Protein AF-A0A379SQU0-F1 (afdb_monomer_lite)

Radius of gyration: 17.31 Å; chains: 1; bounding box: 38×39×46 Å

pLDDT: mean 91.32, std 12.09, range [30.73, 98.56]

Foldseek 3Di:
DVPVQPDQDPVNDGDAAFQAQVCVQQVVQQVDAQDPVRRHRNDGADGRQFDGPPPPPPDLLVRLVVQQQPDCVRHVVFGDDDDDDDQVVQHDDPVSSVVSVVVSVCSQCDDDPVGHHHDDDDD

Structure (mmCIF, N/CA/C/O backbone):
data_AF-A0A379SQU0-F1
#
_entry.id   AF-A0A379SQU0-F1
#
loop_
_atom_site.group_PDB
_atom_site.id
_atom_site.type_symbol
_atom_site.label_atom_id
_atom_site.label_alt_id
_atom_site.label_comp_id
_atom_site.label_asym_id
_atom_site.label_entity_id
_atom_site.label_seq_id
_atom_site.pdbx_PDB_ins_code
_atom_site.Cartn_x
_atom_site.Cartn_y
_atom_site.Cartn_z
_atom_site.occupancy
_atom_site.B_iso_or_equiv
_atom_site.auth_seq_id
_atom_site.auth_comp_id
_atom_site.auth_asym_id
_atom_site.auth_atom_id
_atom_site.pdbx_PDB_model_num
ATOM 1 N N . MET A 1 1 ? -12.558 6.896 7.867 1.00 89.50 1 MET A N 1
ATOM 2 C CA . MET A 1 1 ? -12.375 7.865 8.971 1.00 89.50 1 MET A CA 1
ATOM 3 C C . MET A 1 1 ? -13.610 8.449 9.641 1.00 89.50 1 MET A C 1
ATOM 5 O O . MET A 1 1 ? -13.483 8.827 10.795 1.00 89.50 1 MET A O 1
ATOM 9 N N . GLN A 1 2 ? -14.792 8.465 9.016 1.00 92.88 2 GLN A N 1
ATOM 10 C CA . GLN A 1 2 ? -16.001 9.088 9.595 1.00 92.88 2 GLN A CA 1
ATOM 11 C C . GLN A 1 2 ? -16.415 8.557 10.983 1.00 92.88 2 GLN A C 1
ATOM 13 O O . GLN A 1 2 ? -16.995 9.289 11.775 1.00 92.88 2 GLN A O 1
ATOM 18 N N . LYS A 1 3 ? -16.133 7.280 11.281 1.00 96.56 3 LYS A N 1
ATOM 19 C CA . LYS A 1 3 ? -16.556 6.647 12.540 1.00 96.56 3 LYS A CA 1
ATOM 20 C C . LYS A 1 3 ? -15.693 7.042 13.734 1.00 96.56 3 LYS A C 1
ATOM 22 O O . LYS A 1 3 ? -16.235 7.351 14.783 1.00 96.56 3 LYS A O 1
ATOM 27 N N . ILE A 1 4 ? -14.367 7.005 13.592 1.00 96.50 4 ILE A N 1
ATOM 28 C CA . ILE A 1 4 ? -13.467 7.285 14.721 1.00 96.50 4 ILE A CA 1
ATOM 29 C C . ILE A 1 4 ? -13.233 8.785 14.916 1.00 96.50 4 ILE A C 1
ATOM 31 O O . ILE A 1 4 ? -12.893 9.196 16.016 1.00 96.50 4 ILE A O 1
ATOM 35 N N . SER A 1 5 ? -13.468 9.611 13.887 1.00 95.06 5 SER A N 1
ATOM 36 C CA . SER A 1 5 ? -13.297 11.068 13.961 1.00 95.06 5 SER A CA 1
ATOM 37 C C . SER A 1 5 ? -14.278 11.768 14.904 1.00 95.06 5 SER A C 1
ATOM 39 O O . SER A 1 5 ? -14.014 12.893 15.306 1.00 95.06 5 SER A O 1
ATOM 41 N N . VAL A 1 6 ? -15.412 11.137 15.225 1.00 96.44 6 VAL A N 1
ATOM 42 C CA . VAL A 1 6 ? -16.455 11.710 16.098 1.00 96.44 6 VAL A CA 1
ATOM 43 C C . VAL A 1 6 ? -16.357 11.233 17.549 1.00 96.44 6 VAL A C 1
ATOM 45 O O . VAL A 1 6 ? -17.166 11.632 18.382 1.00 96.44 6 VAL A O 1
ATOM 48 N N . LEU A 1 7 ? -15.405 10.350 17.859 1.00 97.62 7 LEU A N 1
ATOM 49 C CA . LEU A 1 7 ? -15.271 9.770 19.191 1.00 97.62 7 LEU A CA 1
ATOM 50 C C . LEU A 1 7 ? -14.387 10.659 20.078 1.00 97.62 7 LEU A C 1
ATOM 52 O O . LEU A 1 7 ? -13.368 11.165 19.602 1.00 97.62 7 LEU A O 1
ATOM 56 N N . PRO A 1 8 ? -14.726 10.828 21.369 1.00 97.56 8 PRO A N 1
ATOM 57 C CA . PRO A 1 8 ? -13.857 11.530 22.302 1.00 97.56 8 PRO A CA 1
ATOM 58 C C . PRO A 1 8 ? -12.554 10.749 22.504 1.00 97.56 8 PRO A C 1
ATOM 60 O O . PRO A 1 8 ? -12.560 9.530 22.684 1.00 97.56 8 PRO A O 1
ATOM 63 N N . THR A 1 9 ? -11.430 11.460 22.507 1.00 98.25 9 THR A N 1
ATOM 64 C CA . THR A 1 9 ? -10.092 10.890 22.684 1.00 98.25 9 THR A CA 1
ATOM 65 C C . THR A 1 9 ? -9.388 11.480 23.896 1.00 98.25 9 THR A C 1
ATOM 67 O O . THR A 1 9 ? -9.603 12.627 24.297 1.00 98.25 9 THR A O 1
ATOM 70 N N . TYR A 1 10 ? -8.500 10.682 24.484 1.00 98.25 10 TYR A N 1
ATOM 71 C CA . TYR A 1 10 ? -7.612 11.148 25.540 1.00 98.25 10 TYR A CA 1
ATOM 72 C C . TYR A 1 10 ? -6.773 12.344 25.062 1.00 98.25 10 TYR A C 1
ATOM 74 O O . TYR A 1 10 ? -6.260 12.338 23.942 1.00 98.25 10 TYR A O 1
ATOM 82 N N . ARG A 1 11 ? -6.642 13.368 25.919 1.00 97.81 11 ARG A N 1
ATOM 83 C CA . ARG A 1 11 ? -5.936 14.635 25.629 1.00 97.81 11 ARG A CA 1
ATOM 84 C C . ARG A 1 11 ? -6.407 15.350 24.357 1.00 97.81 11 ARG A C 1
ATOM 86 O O . ARG A 1 11 ? -5.640 16.111 23.778 1.00 97.81 11 ARG A O 1
ATOM 93 N N . HIS A 1 12 ? -7.645 15.114 23.923 1.00 96.00 12 HIS A N 1
ATOM 94 C CA . HIS A 1 12 ? -8.183 15.693 22.689 1.00 96.00 12 HIS A CA 1
ATOM 95 C C . HIS A 1 12 ? -7.320 15.385 21.449 1.00 96.00 12 HIS A C 1
ATOM 97 O O . HIS A 1 12 ? -7.248 16.189 20.522 1.00 96.00 12 HIS A O 1
ATOM 103 N N . ALA A 1 13 ? -6.641 14.231 21.429 1.00 97.81 13 ALA A N 1
ATOM 104 C CA . ALA A 1 13 ? -5.838 13.818 20.284 1.00 97.81 13 ALA A CA 1
ATOM 105 C C . ALA A 1 13 ? -6.711 13.696 19.024 1.00 97.81 13 ALA A C 1
ATOM 107 O O . ALA A 1 13 ? -7.761 13.051 19.054 1.00 97.81 13 ALA A O 1
ATOM 108 N N . VAL A 1 14 ? -6.274 14.282 17.910 1.00 96.94 14 VAL A N 1
ATOM 109 C CA . VAL A 1 14 ? -7.014 14.223 16.643 1.00 96.94 14 VAL A CA 1
ATOM 110 C C . VAL A 1 14 ? -6.908 12.808 16.059 1.00 96.94 14 VAL A C 1
ATOM 112 O O . VAL A 1 14 ? -5.795 12.372 15.765 1.00 96.94 14 VAL A O 1
ATOM 115 N N . PRO A 1 15 ? -8.023 12.077 15.858 1.00 97.56 15 PRO A N 1
ATOM 116 C CA . PRO A 1 15 ? -7.971 10.744 15.272 1.00 97.56 15 PRO A CA 1
ATOM 117 C C . PRO A 1 15 ? -7.475 10.784 13.824 1.00 97.56 15 PRO A C 1
ATOM 119 O O . PRO A 1 15 ? -8.029 11.492 12.981 1.00 97.56 15 PRO A O 1
ATOM 122 N N . THR A 1 16 ? -6.484 9.956 13.518 1.00 96.69 16 THR A N 1
ATOM 123 C CA . THR A 1 16 ? -5.999 9.683 12.160 1.00 96.69 16 THR A CA 1
ATOM 124 C C . THR A 1 16 ? -6.088 8.182 11.870 1.00 96.69 16 THR A C 1
ATOM 126 O O . THR A 1 16 ? -6.386 7.378 12.754 1.00 96.69 16 THR A O 1
ATOM 129 N N . GLN A 1 17 ? -5.900 7.794 10.610 1.00 96.50 17 GLN A N 1
ATOM 130 C CA . GLN A 1 17 ? -5.892 6.394 10.184 1.00 96.50 17 GLN A CA 1
ATOM 131 C C . GLN A 1 17 ? -4.714 6.157 9.258 1.00 96.50 17 GLN A C 1
ATOM 133 O O . GLN A 1 17 ? -4.374 7.030 8.460 1.00 96.50 17 GLN A O 1
ATOM 138 N N . SER A 1 18 ? -4.134 4.966 9.354 1.00 96.12 18 SER A N 1
ATOM 139 C CA . SER A 1 18 ? -3.150 4.448 8.415 1.00 96.12 18 SER A CA 1
ATOM 140 C C . SER A 1 18 ? -3.632 3.139 7.797 1.00 96.12 18 SER A C 1
ATOM 142 O O . SER A 1 18 ? -4.412 2.387 8.389 1.00 96.12 18 SER A O 1
ATOM 144 N N . ILE A 1 19 ? -3.171 2.866 6.578 1.00 96.44 19 ILE A N 1
ATOM 145 C CA . ILE A 1 19 ? -3.269 1.555 5.931 1.00 96.44 19 ILE A CA 1
ATOM 146 C C . ILE A 1 19 ? -1.872 0.935 5.997 1.00 96.44 19 ILE A C 1
ATOM 148 O O . ILE A 1 19 ? -1.084 0.992 5.051 1.00 96.44 19 ILE A O 1
ATOM 152 N N . LEU A 1 20 ? -1.543 0.418 7.179 1.00 95.38 20 LEU A N 1
ATOM 153 C CA . LEU A 1 20 ? -0.215 -0.062 7.547 1.00 95.38 20 LEU A CA 1
ATOM 154 C C . LEU A 1 20 ? -0.344 -1.300 8.439 1.00 95.38 20 LEU A C 1
ATOM 156 O O . LEU A 1 20 ? -1.150 -1.322 9.365 1.00 95.38 20 LEU A O 1
ATOM 160 N N . THR A 1 21 ? 0.467 -2.328 8.179 1.00 94.12 21 THR A N 1
ATOM 161 C CA . THR A 1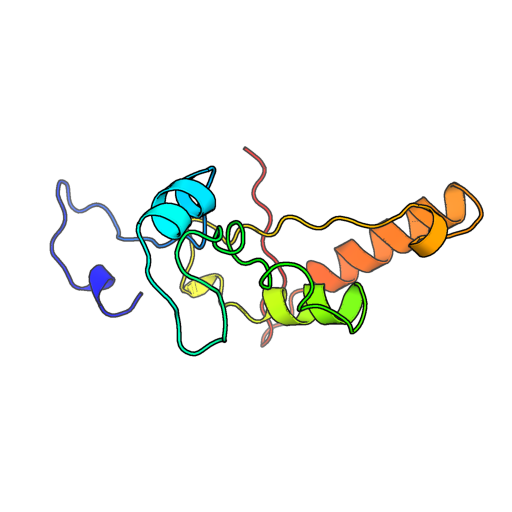 21 ? 0.394 -3.597 8.927 1.00 94.12 21 THR A CA 1
ATOM 162 C C . THR A 1 21 ? 1.671 -3.955 9.678 1.00 94.12 21 THR A C 1
ATOM 164 O O . THR A 1 21 ? 1.598 -4.675 10.674 1.00 94.12 21 THR A O 1
ATOM 167 N N . ILE A 1 22 ? 2.844 -3.514 9.206 1.00 94.50 22 ILE A N 1
ATOM 168 C CA . ILE A 1 22 ? 4.141 -4.081 9.623 1.00 94.50 22 ILE A CA 1
ATOM 169 C C . ILE A 1 22 ? 4.066 -5.617 9.464 1.00 94.50 22 ILE A C 1
ATOM 171 O O . ILE A 1 22 ? 3.567 -6.087 8.442 1.00 94.50 22 ILE A O 1
ATOM 175 N N . THR A 1 23 ? 4.459 -6.402 10.469 1.00 95.06 23 THR A N 1
ATOM 176 C CA . THR A 1 23 ? 4.365 -7.872 10.489 1.00 95.06 23 THR A CA 1
ATOM 177 C C . THR A 1 23 ? 2.992 -8.382 10.936 1.00 95.06 23 THR A C 1
ATOM 179 O O . THR A 1 23 ? 2.741 -9.590 10.937 1.00 95.06 23 THR A O 1
ATOM 182 N N . SER A 1 24 ? 2.058 -7.484 11.278 1.00 97.19 24 SER A N 1
ATOM 183 C CA . SER A 1 24 ? 0.705 -7.865 11.703 1.00 97.19 24 SER A CA 1
ATOM 184 C C . SER A 1 24 ? -0.093 -8.530 10.583 1.00 97.19 24 SER A C 1
ATOM 186 O O . SER A 1 24 ? -1.035 -9.261 10.873 1.00 97.19 24 SER A O 1
ATOM 188 N N . ASN A 1 25 ? 0.283 -8.341 9.312 1.00 97.19 25 ASN A N 1
ATOM 189 C CA . ASN A 1 25 ? -0.334 -9.056 8.191 1.00 97.19 25 ASN A CA 1
ATOM 190 C C . ASN A 1 25 ? -0.146 -10.581 8.316 1.00 97.19 25 ASN A C 1
ATOM 192 O O . ASN A 1 25 ? -1.049 -11.341 7.965 1.00 97.19 25 ASN A O 1
ATOM 196 N N . VAL A 1 26 ? 0.988 -11.029 8.867 1.00 97.31 26 VAL A N 1
ATOM 197 C CA . VAL A 1 26 ? 1.258 -12.442 9.163 1.00 97.31 26 VAL A CA 1
ATOM 198 C C . VAL A 1 26 ? 0.474 -12.882 10.395 1.00 97.31 26 VAL A C 1
ATOM 200 O O . VAL A 1 26 ? -0.275 -13.853 10.324 1.00 97.31 26 VAL A O 1
ATOM 203 N N . VAL A 1 27 ? 0.591 -12.147 11.507 1.00 98.06 27 VAL A N 1
ATOM 204 C CA . VAL A 1 27 ? -0.039 -12.518 12.788 1.00 98.06 27 VAL A CA 1
ATOM 205 C C . VAL A 1 27 ? -1.564 -12.584 12.670 1.00 98.06 27 VAL A C 1
ATOM 207 O O . VAL A 1 27 ? -2.183 -13.533 13.152 1.00 98.06 27 VAL A O 1
ATOM 210 N N . TYR A 1 28 ? -2.191 -11.606 12.011 1.00 98.25 28 TYR A N 1
ATOM 211 C CA . TYR A 1 28 ? -3.633 -11.638 11.777 1.00 98.25 28 TYR A CA 1
ATOM 212 C C . TYR A 1 28 ? -4.029 -12.658 10.716 1.00 98.25 28 TYR A C 1
ATOM 214 O O . TYR A 1 28 ? -5.046 -13.326 10.891 1.00 98.25 28 TYR A O 1
ATOM 222 N N . GLY A 1 29 ? -3.225 -12.847 9.665 1.00 98.00 29 GLY A N 1
ATOM 223 C CA . GLY A 1 29 ? -3.462 -13.895 8.672 1.00 98.00 29 GLY A CA 1
ATOM 224 C C . GLY A 1 29 ? -3.544 -15.287 9.305 1.00 98.00 29 GLY A C 1
ATOM 225 O O . GLY A 1 29 ? -4.498 -16.020 9.038 1.00 98.00 29 GLY A O 1
ATOM 226 N N . GLN A 1 30 ? -2.616 -15.594 10.222 1.00 98.31 30 GLN A N 1
ATOM 227 C CA . GLN A 1 30 ? -2.586 -16.825 11.027 1.00 98.31 30 GLN A CA 1
ATOM 228 C C . GLN A 1 30 ? -3.846 -17.016 11.880 1.00 98.31 30 GLN A C 1
ATOM 230 O O . GLN A 1 30 ? -4.325 -18.135 12.039 1.00 98.31 30 GLN A O 1
ATOM 235 N N . LYS A 1 31 ? -4.404 -15.920 12.404 1.00 98.38 31 LYS A N 1
ATOM 236 C CA . LYS A 1 31 ? -5.591 -15.914 13.275 1.00 98.38 31 LYS A CA 1
ATOM 237 C C . LYS A 1 31 ? -6.914 -15.765 12.519 1.00 98.38 31 LYS A C 1
ATOM 239 O O . LYS A 1 31 ? -7.966 -15.711 13.149 1.00 98.38 31 LYS A O 1
ATOM 244 N N . THR A 1 32 ? -6.884 -15.697 11.188 1.00 98.38 32 THR A N 1
ATOM 245 C CA . THR A 1 32 ? -8.082 -15.502 10.363 1.00 98.38 32 THR A CA 1
ATOM 246 C C . THR A 1 32 ? -8.364 -16.743 9.522 1.00 98.38 32 THR A C 1
ATOM 248 O O . THR A 1 32 ? -7.498 -17.205 8.772 1.00 98.38 32 THR A O 1
ATOM 251 N N . GLY A 1 33 ? -9.600 -17.248 9.606 1.00 98.56 33 GLY A N 1
ATOM 252 C CA . GLY A 1 33 ? -10.109 -18.375 8.813 1.00 98.56 33 GLY A CA 1
ATOM 253 C C . GLY A 1 33 ? -10.181 -18.095 7.305 1.00 98.56 33 GLY A C 1
ATOM 254 O O . GLY A 1 33 ? -9.623 -17.117 6.818 1.00 98.56 33 GLY A O 1
ATOM 255 N N . ASN A 1 34 ? -10.856 -18.953 6.539 1.00 98.56 34 ASN A N 1
ATOM 256 C CA . ASN A 1 34 ? -11.057 -18.711 5.103 1.00 98.56 34 ASN A CA 1
ATOM 257 C C . ASN A 1 34 ? -11.866 -17.420 4.886 1.00 98.56 34 ASN A C 1
ATOM 259 O O . ASN A 1 34 ? -12.836 -17.184 5.605 1.00 98.56 34 ASN A O 1
ATOM 263 N N . THR A 1 35 ? -11.494 -16.605 3.896 1.00 98.25 35 THR A N 1
ATOM 264 C CA . THR A 1 35 ? -12.206 -15.357 3.566 1.00 98.25 35 THR A CA 1
ATOM 265 C C . THR A 1 35 ? -12.860 -15.418 2.176 1.00 98.25 35 THR A C 1
ATOM 267 O O . THR A 1 35 ? -12.379 -16.159 1.314 1.00 98.25 35 THR A O 1
ATOM 270 N N . PRO A 1 36 ? -13.963 -14.672 1.927 1.00 98.31 36 PRO A N 1
ATOM 271 C CA . PRO A 1 36 ? -14.732 -14.759 0.673 1.00 98.31 36 PRO A CA 1
ATOM 272 C C . PRO A 1 36 ? -13.946 -14.432 -0.603 1.00 98.31 36 PRO A C 1
ATOM 274 O O . PRO A 1 36 ? -14.329 -14.841 -1.692 1.00 98.31 36 PRO A O 1
ATOM 277 N N . ASP A 1 37 ? -12.823 -13.728 -0.473 1.00 96.69 37 ASP A N 1
ATOM 278 C CA . ASP A 1 37 ? -11.887 -13.428 -1.558 1.00 96.69 37 ASP A CA 1
ATOM 279 C C . ASP A 1 37 ? -11.048 -14.648 -2.003 1.00 96.69 37 ASP A C 1
ATOM 281 O O . ASP A 1 37 ? -10.145 -14.519 -2.831 1.00 96.69 37 ASP A O 1
ATOM 285 N N . GLY A 1 38 ? -11.293 -15.823 -1.415 1.00 97.19 38 GLY A N 1
ATOM 286 C CA . GLY A 1 38 ? -10.610 -17.079 -1.712 1.00 97.19 38 GLY A CA 1
ATOM 287 C C . GLY A 1 38 ? -9.290 -17.279 -0.962 1.00 97.19 38 GLY A C 1
ATOM 288 O O . GLY A 1 38 ? -8.641 -18.310 -1.154 1.00 97.19 38 GLY A O 1
ATOM 289 N N . ARG A 1 39 ? -8.866 -16.339 -0.100 1.00 97.81 39 ARG A N 1
ATOM 290 C CA . ARG A 1 39 ? -7.680 -16.538 0.750 1.00 97.81 39 ARG A CA 1
ATOM 291 C C . ARG A 1 39 ? -7.974 -17.629 1.789 1.00 97.81 39 ARG A C 1
ATOM 293 O O . ARG A 1 39 ? -9.008 -17.618 2.460 1.00 97.81 39 ARG A O 1
ATOM 300 N N . ARG A 1 40 ? -7.049 -18.585 1.919 1.00 98.06 40 ARG A N 1
ATOM 301 C CA . ARG A 1 40 ? -7.163 -19.717 2.846 1.00 98.06 40 ARG A CA 1
ATOM 302 C C . ARG A 1 40 ? -6.847 -19.309 4.284 1.00 98.06 40 ARG A C 1
ATOM 304 O O . ARG A 1 40 ? -6.067 -18.387 4.520 1.00 98.06 40 ARG A O 1
ATOM 311 N N . ALA A 1 41 ? -7.440 -20.029 5.233 1.00 98.31 41 ALA A N 1
ATOM 312 C CA . ALA A 1 41 ? -7.161 -19.876 6.655 1.00 98.31 41 ALA A CA 1
ATOM 313 C C . ALA A 1 41 ? -5.650 -19.913 6.932 1.00 98.31 41 ALA A C 1
ATOM 315 O O . ALA A 1 41 ? -4.916 -20.696 6.329 1.00 98.31 41 ALA A O 1
ATOM 316 N N . GLY A 1 42 ? -5.182 -19.035 7.814 1.00 97.19 42 GLY A N 1
ATOM 317 C CA . GLY A 1 42 ? -3.780 -18.979 8.218 1.00 97.19 42 GLY A CA 1
ATOM 318 C C . GLY A 1 42 ? -2.822 -18.278 7.242 1.00 97.19 42 GLY A C 1
ATOM 319 O O . GLY A 1 42 ? -1.701 -17.950 7.623 1.00 97.19 42 GLY A O 1
ATOM 320 N N . THR A 1 43 ? -3.237 -18.014 5.997 1.00 97.94 43 THR A N 1
ATOM 321 C CA . THR A 1 43 ? -2.390 -17.325 5.003 1.00 97.94 43 THR A CA 1
ATOM 322 C C . THR A 1 43 ? -2.201 -15.848 5.384 1.00 97.94 43 THR A C 1
ATOM 324 O O . THR A 1 43 ? -3.183 -15.206 5.750 1.00 97.94 43 THR A O 1
ATOM 327 N N . PRO A 1 44 ? -1.005 -15.248 5.276 1.00 97.69 44 PRO A N 1
ATOM 328 C CA . PRO A 1 44 ? -0.828 -13.819 5.537 1.00 97.69 44 PRO A CA 1
ATOM 329 C C . PRO A 1 44 ? -1.776 -12.924 4.722 1.00 97.69 44 PRO A C 1
ATOM 331 O O . PRO A 1 44 ? -2.158 -13.255 3.596 1.00 97.69 44 PRO A O 1
ATOM 334 N N . PHE A 1 45 ? -2.148 -11.775 5.286 1.00 97.75 45 PHE A N 1
ATOM 335 C CA . PHE A 1 45 ? -2.752 -10.687 4.514 1.00 97.75 45 PHE A CA 1
ATOM 336 C C . PHE A 1 45 ? -1.705 -9.985 3.645 1.00 97.75 45 PHE A C 1
ATOM 338 O O . PHE A 1 45 ? -0.495 -10.138 3.847 1.00 97.75 45 PHE A O 1
ATOM 345 N N . ALA A 1 46 ? -2.180 -9.164 2.711 1.00 95.44 46 ALA A N 1
ATOM 346 C CA . ALA A 1 46 ? -1.322 -8.229 2.005 1.00 95.44 46 ALA A CA 1
ATOM 347 C C . ALA A 1 46 ? -0.638 -7.269 3.005 1.00 95.44 46 ALA A C 1
ATOM 349 O O . ALA A 1 46 ? -1.264 -6.875 3.995 1.00 95.44 46 ALA A O 1
ATOM 350 N N . PRO A 1 47 ? 0.640 -6.911 2.793 1.00 94.38 47 PRO A N 1
ATOM 351 C CA . PRO A 1 47 ? 1.310 -5.915 3.620 1.00 94.38 47 PRO A CA 1
ATOM 352 C C . PRO A 1 47 ? 0.747 -4.517 3.328 1.00 94.38 47 PRO A C 1
ATOM 354 O O . PRO A 1 47 ? 0.648 -4.121 2.172 1.00 94.38 47 PRO A O 1
ATOM 357 N N . GLY A 1 48 ? 0.380 -3.758 4.361 1.00 95.06 48 GLY A N 1
ATOM 358 C CA . GLY A 1 48 ? -0.155 -2.403 4.197 1.00 95.06 48 GLY A CA 1
ATOM 359 C C . GLY A 1 48 ? -1.359 -2.345 3.249 1.00 95.06 48 GLY A C 1
ATOM 360 O O . GLY A 1 48 ? -2.362 -3.024 3.460 1.00 95.06 48 GLY A O 1
ATOM 361 N N . ALA A 1 49 ? -1.246 -1.517 2.215 1.00 96.19 49 ALA A N 1
ATOM 362 C CA . ALA A 1 49 ? -2.235 -1.287 1.167 1.00 96.19 49 ALA A CA 1
ATOM 363 C C . ALA A 1 49 ? -1.985 -2.115 -0.106 1.00 96.19 49 ALA A C 1
ATOM 365 O O . ALA A 1 49 ? -2.622 -1.875 -1.134 1.00 96.19 49 ALA A O 1
ATOM 366 N N . ASN A 1 50 ? -1.051 -3.069 -0.073 1.00 95.00 50 ASN A N 1
ATOM 367 C CA . ASN A 1 50 ? -0.737 -3.890 -1.232 1.00 95.00 50 ASN A CA 1
ATOM 368 C C . ASN A 1 50 ? -1.958 -4.688 -1.724 1.00 95.00 50 ASN A C 1
ATOM 370 O O . ASN A 1 50 ? -2.784 -5.147 -0.928 1.00 95.00 50 ASN A O 1
ATOM 374 N N . PRO A 1 51 ? -2.028 -4.981 -3.032 1.00 93.75 51 PRO A N 1
ATOM 375 C CA . PRO A 1 51 ? -2.805 -6.111 -3.519 1.00 93.75 51 PRO A CA 1
ATOM 376 C C . PRO A 1 51 ? -2.367 -7.415 -2.830 1.00 93.75 51 PRO A C 1
ATOM 378 O O . PRO A 1 51 ? -1.199 -7.604 -2.486 1.00 93.75 51 PRO A O 1
ATOM 381 N N . MET A 1 52 ? -3.301 -8.352 -2.652 1.00 92.50 52 MET A N 1
ATOM 382 C CA . MET A 1 52 ? -2.970 -9.699 -2.171 1.00 92.50 52 MET A CA 1
ATOM 383 C C . MET A 1 52 ? -1.949 -10.372 -3.094 1.00 92.50 52 MET A C 1
ATOM 385 O O . MET A 1 52 ? -2.024 -10.222 -4.314 1.00 92.50 52 MET A O 1
ATOM 389 N N . HIS A 1 53 ? -1.038 -11.157 -2.510 1.00 84.19 53 HIS A N 1
ATOM 390 C CA . HIS A 1 53 ? 0.060 -11.808 -3.228 1.00 84.19 53 HIS A CA 1
ATOM 391 C C . HIS A 1 53 ? -0.393 -12.478 -4.538 1.00 84.19 53 HIS A C 1
ATOM 393 O O . HIS A 1 53 ? -1.270 -13.346 -4.542 1.00 84.19 53 HIS A O 1
ATOM 399 N N . GLY A 1 54 ? 0.211 -12.059 -5.656 1.00 84.62 54 GLY A N 1
ATOM 400 C CA . GLY A 1 54 ? -0.022 -12.626 -6.988 1.00 84.62 54 GLY A CA 1
ATOM 401 C C . GLY A 1 54 ? -1.358 -12.249 -7.642 1.00 84.62 54 GLY A C 1
ATOM 402 O O . GLY A 1 54 ? -1.743 -12.878 -8.639 1.00 84.62 54 GLY A O 1
ATOM 403 N N . ARG A 1 55 ? -2.092 -11.267 -7.097 1.00 92.38 55 ARG A N 1
ATOM 404 C CA . ARG A 1 55 ? -3.370 -10.794 -7.664 1.00 92.38 55 ARG A CA 1
ATOM 405 C C . ARG A 1 55 ? -3.227 -9.566 -8.566 1.00 92.38 55 ARG A C 1
ATOM 407 O O . ARG A 1 55 ? -4.086 -9.336 -9.412 1.00 92.38 55 ARG A O 1
ATOM 414 N N . ASP A 1 56 ? -2.135 -8.826 -8.462 1.00 89.50 56 ASP A N 1
ATOM 415 C CA . ASP A 1 56 ? -1.753 -7.743 -9.362 1.00 89.50 56 ASP A CA 1
ATOM 416 C C . ASP A 1 56 ? -1.023 -8.283 -10.605 1.00 89.50 56 ASP A C 1
ATOM 418 O O . ASP A 1 56 ? 0.188 -8.454 -10.638 1.00 89.50 56 ASP A O 1
ATOM 422 N N . ARG A 1 57 ? -1.786 -8.581 -11.664 1.00 91.44 57 ARG A N 1
ATOM 423 C CA . ARG A 1 57 ? -1.270 -9.239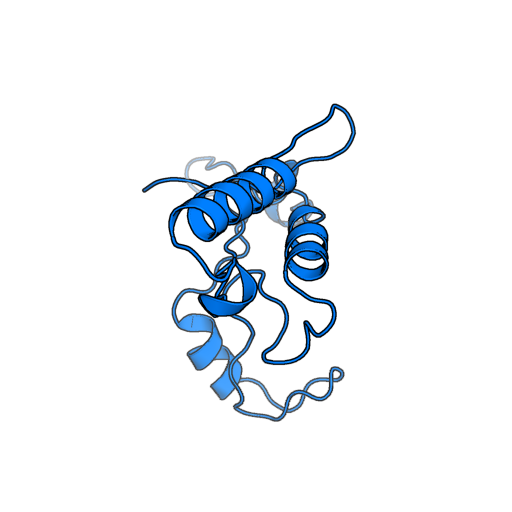 -12.888 1.00 91.44 57 ARG A CA 1
ATOM 424 C C . ARG A 1 57 ? -1.201 -8.339 -14.122 1.00 91.44 57 ARG A C 1
ATOM 426 O O . ARG A 1 57 ? -0.917 -8.816 -15.214 1.00 91.44 57 ARG A O 1
AT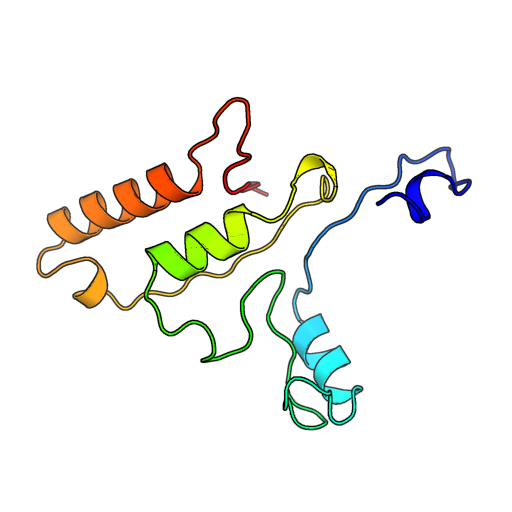OM 433 N N . LYS A 1 58 ? -1.504 -7.049 -13.964 1.00 93.19 58 LYS A N 1
ATOM 434 C CA . LYS A 1 58 ? -1.589 -6.071 -15.066 1.00 93.19 58 LYS A CA 1
ATOM 435 C C . LYS A 1 58 ? -0.359 -5.155 -15.167 1.00 93.19 58 LYS A C 1
ATOM 437 O O . LYS A 1 58 ? -0.399 -4.161 -15.882 1.00 93.19 58 LYS A O 1
ATOM 442 N N . GLY A 1 59 ? 0.722 -5.496 -14.464 1.00 91.19 59 GLY A N 1
ATOM 443 C CA . GLY A 1 59 ? 1.980 -4.748 -14.473 1.00 91.19 59 GLY A CA 1
ATOM 444 C C . GLY A 1 59 ? 2.028 -3.571 -13.492 1.00 91.19 59 GLY A C 1
ATOM 445 O O . GLY A 1 59 ? 1.053 -3.272 -12.801 1.00 91.19 59 GLY A O 1
ATOM 446 N N . ALA A 1 60 ? 3.194 -2.918 -13.451 1.00 91.06 60 ALA A N 1
ATOM 447 C CA . ALA A 1 60 ? 3.556 -1.893 -12.468 1.00 91.06 60 ALA A CA 1
ATOM 448 C C . ALA A 1 60 ? 2.613 -0.684 -12.461 1.00 91.06 60 ALA A C 1
ATOM 450 O O . ALA A 1 60 ? 2.118 -0.296 -11.409 1.00 91.06 60 ALA A O 1
ATOM 451 N N . VAL A 1 61 ? 2.317 -0.119 -13.635 1.00 92.81 61 VAL A N 1
ATOM 452 C CA . VAL A 1 61 ? 1.440 1.058 -13.748 1.00 92.81 61 VAL A CA 1
ATOM 453 C C . VAL A 1 61 ? 0.053 0.747 -13.186 1.00 92.81 61 VAL A C 1
ATOM 455 O O . VAL A 1 61 ? -0.470 1.503 -12.380 1.00 92.81 61 VAL A O 1
ATOM 458 N N . ALA A 1 62 ? -0.524 -0.408 -13.529 1.00 93.75 62 ALA A N 1
ATOM 459 C CA . ALA A 1 62 ? -1.857 -0.770 -13.061 1.00 93.75 62 ALA A CA 1
ATOM 460 C C . ALA A 1 62 ? -1.928 -0.965 -11.535 1.00 93.75 62 ALA A C 1
ATOM 462 O 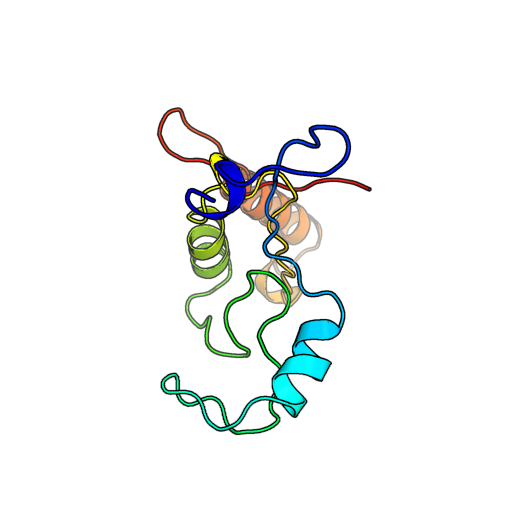O . ALA A 1 62 ? -2.934 -0.589 -10.923 1.00 93.75 62 ALA A O 1
ATOM 463 N N . SER A 1 63 ? -0.894 -1.547 -10.914 1.00 93.38 63 SER A N 1
ATOM 464 C CA . SER A 1 63 ? -0.853 -1.709 -9.456 1.00 93.38 63 SER A CA 1
ATOM 465 C C . SER A 1 63 ? -0.628 -0.372 -8.745 1.00 93.38 63 SER A C 1
ATOM 467 O O . SER A 1 63 ? -1.386 -0.059 -7.827 1.00 93.38 63 SER A O 1
ATOM 469 N N . LEU A 1 64 ? 0.297 0.462 -9.237 1.00 92.88 64 LEU A N 1
ATOM 470 C CA . LEU A 1 64 ? 0.530 1.829 -8.751 1.00 92.88 64 LEU A CA 1
ATOM 471 C C . LEU A 1 64 ? -0.747 2.679 -8.825 1.00 92.88 64 LEU A C 1
ATOM 473 O O . LEU A 1 64 ? -1.184 3.219 -7.812 1.00 92.88 64 LEU A O 1
ATOM 477 N N . THR A 1 65 ? -1.417 2.721 -9.982 1.00 92.38 65 THR A N 1
ATOM 478 C CA . THR A 1 65 ? -2.678 3.459 -10.162 1.00 92.38 65 THR A CA 1
ATOM 479 C C . THR A 1 65 ? -3.788 2.948 -9.246 1.00 92.38 65 THR A C 1
ATOM 481 O O . THR A 1 65 ? -4.628 3.724 -8.799 1.00 92.38 65 THR A O 1
ATOM 484 N N . SER A 1 66 ? -3.840 1.644 -8.967 1.00 93.88 66 SER A N 1
ATOM 485 C CA . SER A 1 66 ? -4.873 1.091 -8.083 1.00 93.88 66 SER A CA 1
ATOM 486 C C . SER A 1 66 ? -4.681 1.542 -6.638 1.00 93.88 66 SER A C 1
ATOM 488 O O . SER A 1 66 ? -5.660 1.880 -5.979 1.00 93.88 66 SER A O 1
ATOM 490 N N . VAL A 1 67 ? -3.435 1.576 -6.162 1.00 93.94 67 VAL A N 1
ATOM 491 C CA . VAL A 1 67 ? -3.108 2.027 -4.804 1.00 93.94 67 VAL A CA 1
ATOM 492 C C . VAL A 1 67 ? -3.241 3.544 -4.673 1.00 93.94 67 VAL A C 1
ATOM 494 O O . VAL A 1 67 ? -3.788 4.005 -3.676 1.00 93.94 67 VAL A O 1
ATOM 497 N N . ALA A 1 68 ? -2.837 4.314 -5.689 1.00 92.44 68 ALA A N 1
ATOM 498 C CA . ALA A 1 68 ? -2.957 5.776 -5.693 1.00 92.44 68 ALA A CA 1
ATOM 499 C C . ALA A 1 68 ? -4.411 6.265 -5.549 1.00 92.44 68 ALA A C 1
ATOM 501 O O . ALA A 1 68 ? -4.655 7.343 -5.032 1.00 92.44 68 ALA A O 1
ATOM 502 N N . LYS A 1 69 ? -5.407 5.449 -5.922 1.00 92.38 69 LYS A N 1
ATOM 503 C CA . LYS A 1 69 ? -6.831 5.774 -5.717 1.00 92.38 69 LYS A CA 1
ATOM 504 C C . LYS A 1 69 ? -7.271 5.784 -4.250 1.00 92.38 69 LYS A C 1
ATOM 506 O O . LYS A 1 69 ? -8.405 6.173 -3.969 1.00 92.38 69 LYS A O 1
ATOM 511 N N . LEU A 1 70 ? -6.453 5.283 -3.325 1.00 92.62 70 LEU A N 1
ATOM 512 C CA . LEU A 1 70 ? -6.791 5.285 -1.907 1.00 92.62 70 LEU A CA 1
ATOM 513 C C . LEU A 1 70 ? -6.652 6.713 -1.346 1.00 92.62 70 LEU A C 1
ATOM 515 O O . LEU A 1 70 ? -5.566 7.278 -1.408 1.00 92.62 70 LEU A O 1
ATOM 519 N N . PRO A 1 71 ? -7.718 7.292 -0.766 1.00 91.50 71 PRO A N 1
ATOM 520 C CA . PRO A 1 71 ? -7.740 8.703 -0.386 1.00 91.50 71 PRO A CA 1
ATOM 521 C C . PRO A 1 71 ? -6.888 8.971 0.861 1.00 91.50 71 PRO A C 1
ATOM 523 O O . PRO A 1 71 ? -7.280 8.632 1.987 1.00 91.50 71 PRO A O 1
ATOM 526 N N . PHE A 1 72 ? -5.757 9.647 0.676 1.00 90.25 72 PHE A N 1
ATOM 527 C CA . PHE A 1 72 ? -4.870 10.097 1.744 1.00 90.25 72 PHE A CA 1
ATOM 528 C C . PHE A 1 72 ? -5.564 11.078 2.695 1.00 90.25 72 PHE A C 1
ATOM 530 O O . PHE A 1 72 ? -5.325 11.032 3.905 1.00 90.25 72 PHE A O 1
ATOM 537 N N . THR A 1 73 ? -6.523 11.876 2.208 1.00 90.19 73 THR A N 1
ATOM 538 C CA . THR A 1 73 ? -7.369 12.728 3.068 1.00 90.19 73 THR A CA 1
ATOM 539 C C . THR A 1 73 ? -8.031 11.950 4.220 1.00 90.19 73 THR A C 1
ATOM 541 O O . THR A 1 73 ? -8.207 12.494 5.315 1.00 90.19 73 THR A O 1
ATOM 544 N N . TYR A 1 74 ? -8.345 10.663 4.022 1.00 93.25 74 TYR A N 1
ATOM 545 C CA . TYR A 1 74 ? -8.895 9.782 5.059 1.00 93.25 74 TYR A CA 1
ATOM 546 C C . TYR A 1 74 ? -7.864 8.847 5.700 1.00 93.25 74 TYR A C 1
ATOM 548 O O . TYR A 1 74 ? -8.238 8.050 6.555 1.00 93.25 74 TYR A O 1
ATOM 556 N N . ALA A 1 75 ? -6.593 8.924 5.327 1.00 93.75 75 ALA A N 1
ATOM 557 C CA . ALA A 1 75 ? -5.534 8.081 5.861 1.00 93.75 75 ALA A CA 1
ATOM 558 C C . ALA A 1 75 ? -4.265 8.901 6.147 1.00 93.75 75 ALA A C 1
ATOM 560 O O . ALA A 1 75 ? -3.166 8.539 5.733 1.00 93.75 75 ALA A O 1
ATOM 561 N N . LYS A 1 76 ? -4.427 10.019 6.869 1.00 91.88 76 LYS A N 1
ATOM 562 C CA . LYS A 1 76 ? -3.351 10.987 7.157 1.00 91.88 76 LYS A CA 1
ATOM 563 C C . LYS A 1 76 ? -2.170 10.426 7.957 1.00 91.88 76 LYS A C 1
ATOM 565 O O . LYS A 1 76 ? -1.136 11.075 8.017 1.00 91.88 76 LYS A O 1
ATOM 570 N N . ASP A 1 77 ? -2.321 9.251 8.569 1.00 93.19 77 ASP A N 1
ATOM 571 C CA . ASP A 1 77 ? -1.230 8.538 9.250 1.00 93.19 77 ASP A CA 1
ATOM 572 C C . ASP A 1 77 ? -0.422 7.643 8.282 1.00 93.19 77 ASP A C 1
ATOM 574 O O . ASP A 1 77 ? 0.537 6.984 8.671 1.00 93.19 77 ASP A O 1
ATOM 578 N N . GLY A 1 78 ? -0.800 7.611 6.999 1.00 91.75 78 GLY A N 1
ATOM 579 C CA . GLY A 1 78 ? -0.033 6.998 5.919 1.00 91.75 78 GLY A CA 1
ATOM 580 C C . GLY A 1 78 ? -0.723 5.817 5.239 1.00 91.75 78 GLY A C 1
ATOM 581 O O . GLY A 1 78 ? -1.499 5.067 5.834 1.00 91.75 78 GLY A O 1
ATOM 582 N N . ILE A 1 79 ? -0.386 5.616 3.967 1.00 94.94 79 ILE A N 1
ATOM 583 C CA . ILE A 1 79 ? -0.796 4.463 3.160 1.00 94.94 79 ILE A CA 1
ATOM 584 C C . ILE A 1 79 ? 0.484 3.754 2.725 1.00 94.94 79 ILE A C 1
ATOM 586 O O . ILE A 1 79 ? 1.294 4.318 1.996 1.00 94.94 79 ILE A O 1
ATOM 590 N N . SER A 1 80 ? 0.704 2.533 3.209 1.00 94.31 80 SER A N 1
ATOM 591 C CA . SER A 1 80 ? 1.947 1.805 2.948 1.00 94.31 80 SER A CA 1
ATOM 592 C C . SER A 1 80 ? 1.816 0.927 1.710 1.00 94.31 80 SER A C 1
ATOM 594 O O . SER A 1 80 ? 0.926 0.084 1.659 1.00 94.31 80 SER A O 1
ATOM 596 N N . TYR A 1 81 ? 2.719 1.084 0.742 1.00 94.81 81 TYR A N 1
ATOM 597 C CA . TYR A 1 81 ? 2.786 0.223 -0.436 1.00 94.81 81 TYR A CA 1
ATOM 598 C C . TYR A 1 81 ? 4.209 -0.279 -0.668 1.00 94.81 81 TYR A C 1
ATOM 600 O O . TYR A 1 81 ? 5.125 0.497 -0.930 1.00 94.81 81 TYR A O 1
ATOM 608 N N . THR A 1 82 ? 4.404 -1.593 -0.568 1.00 92.88 82 THR A N 1
ATOM 609 C CA . THR A 1 82 ? 5.678 -2.246 -0.879 1.00 92.88 82 THR A CA 1
ATOM 610 C C . THR A 1 82 ? 5.675 -2.691 -2.335 1.00 92.88 82 THR A C 1
ATOM 612 O O . THR A 1 82 ? 5.048 -3.692 -2.679 1.00 92.88 82 THR A O 1
ATOM 615 N N . PHE A 1 83 ? 6.383 -1.964 -3.192 1.00 91.88 83 PHE A N 1
ATOM 616 C CA . PHE A 1 83 ? 6.521 -2.303 -4.604 1.00 91.88 83 PHE A CA 1
ATOM 617 C C . PHE A 1 83 ? 7.811 -3.093 -4.855 1.00 91.88 83 PHE A C 1
ATOM 619 O O . PHE A 1 83 ? 8.874 -2.757 -4.336 1.00 91.88 83 PHE A O 1
ATOM 626 N N . SER A 1 84 ? 7.730 -4.159 -5.648 1.00 90.88 84 SER A N 1
ATOM 627 C CA . SER A 1 84 ? 8.890 -4.952 -6.065 1.00 90.88 84 SER A CA 1
ATOM 628 C C . SER A 1 84 ? 8.833 -5.180 -7.566 1.00 90.88 84 SER A C 1
ATOM 630 O O . SER A 1 84 ? 7.800 -5.574 -8.103 1.00 90.88 84 SER A O 1
ATOM 632 N N . ILE A 1 85 ? 9.952 -4.941 -8.242 1.00 91.75 85 ILE A N 1
ATOM 633 C CA . ILE A 1 85 ? 10.070 -5.070 -9.691 1.00 91.75 85 ILE A CA 1
ATOM 634 C C . ILE A 1 85 ? 11.390 -5.748 -10.040 1.00 91.75 85 ILE A C 1
ATOM 636 O O . ILE A 1 85 ? 12.424 -5.480 -9.431 1.00 91.75 85 ILE A O 1
ATOM 640 N N . VAL A 1 86 ? 11.357 -6.654 -11.017 1.00 94.00 86 VAL A N 1
ATOM 641 C CA . VAL A 1 86 ? 12.575 -7.293 -11.527 1.00 94.00 86 VAL A CA 1
ATOM 642 C C . VAL A 1 86 ? 13.346 -6.304 -12.415 1.00 94.00 86 VAL A C 1
ATOM 644 O O . VAL A 1 86 ? 12.712 -5.621 -13.222 1.00 94.00 86 VAL A O 1
ATOM 647 N N . PRO A 1 87 ? 14.691 -6.230 -12.353 1.00 93.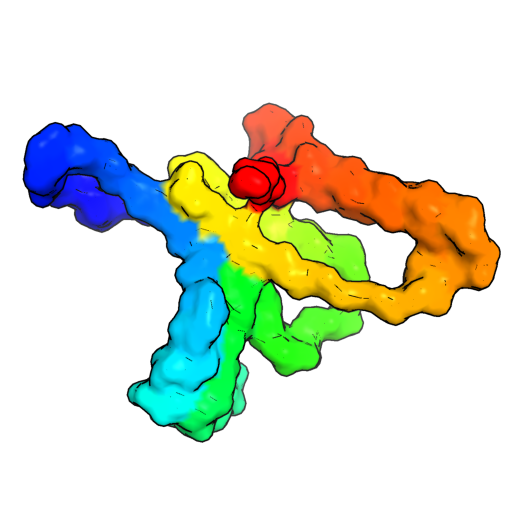81 87 PRO A N 1
ATOM 648 C CA . PRO A 1 87 ? 15.460 -5.228 -13.103 1.00 93.81 87 PRO A CA 1
ATOM 649 C C . PRO A 1 87 ? 15.187 -5.226 -14.612 1.00 93.81 87 PRO A C 1
ATOM 651 O O . PRO A 1 87 ? 15.073 -4.169 -15.225 1.00 93.81 87 PRO A O 1
ATOM 654 N N . ALA A 1 88 ? 15.001 -6.408 -15.205 1.00 94.56 88 ALA A N 1
ATOM 655 C CA . ALA A 1 88 ? 14.702 -6.554 -16.628 1.00 94.56 88 ALA A CA 1
ATOM 656 C C . ALA A 1 88 ? 13.355 -5.929 -17.045 1.00 94.56 88 ALA A C 1
ATOM 658 O O . ALA A 1 88 ? 13.196 -5.569 -18.208 1.00 94.56 88 ALA A O 1
ATOM 659 N N . ALA A 1 89 ? 12.404 -5.773 -16.115 1.00 93.56 89 ALA A N 1
ATOM 660 C CA . ALA A 1 89 ? 11.132 -5.100 -16.379 1.00 93.56 89 ALA A CA 1
ATOM 661 C C . ALA A 1 89 ? 11.267 -3.567 -16.405 1.00 93.56 89 ALA A C 1
ATOM 663 O O . ALA A 1 89 ? 10.417 -2.902 -16.986 1.00 93.56 89 ALA A O 1
ATOM 664 N N . LEU A 1 90 ? 12.328 -3.012 -15.805 1.00 95.38 90 LEU A N 1
ATOM 665 C CA . LEU A 1 90 ? 12.639 -1.580 -15.860 1.00 95.38 90 LEU A CA 1
ATOM 666 C C . LEU A 1 90 ? 13.464 -1.203 -17.095 1.00 95.38 90 LEU A C 1
ATOM 668 O O . LEU A 1 90 ? 13.442 -0.051 -17.505 1.00 95.38 90 LEU A O 1
ATOM 672 N N . GLY A 1 91 ? 14.200 -2.136 -17.698 1.00 96.25 91 GLY A N 1
ATOM 673 C CA . GLY A 1 91 ? 15.024 -1.860 -18.874 1.00 96.25 91 GLY A CA 1
ATOM 674 C C . GLY A 1 91 ? 16.216 -2.803 -19.000 1.00 96.25 91 GLY A C 1
ATOM 675 O O . GLY A 1 91 ? 16.600 -3.484 -18.046 1.00 96.25 91 GLY A O 1
ATOM 676 N N . LYS A 1 92 ? 16.816 -2.846 -20.194 1.00 95.94 92 LYS A N 1
ATOM 677 C CA . LYS A 1 92 ? 18.017 -3.659 -20.450 1.00 95.94 92 LYS A CA 1
ATOM 678 C C . LYS A 1 92 ? 19.267 -3.006 -19.857 1.00 95.94 92 LYS A C 1
ATOM 680 O O . LYS A 1 92 ? 19.969 -3.670 -19.099 1.00 95.94 92 LYS A O 1
ATOM 685 N N . GLU A 1 93 ? 19.437 -1.711 -20.110 1.00 97.62 93 GLU A N 1
ATOM 686 C CA . GLU A 1 93 ? 20.570 -0.896 -19.658 1.00 97.62 93 GLU A CA 1
ATOM 687 C C . GLU A 1 93 ? 20.268 -0.134 -18.364 1.00 97.62 93 GLU A C 1
ATOM 689 O O . GLU A 1 93 ? 19.112 0.185 -18.079 1.00 97.62 93 GLU A O 1
ATOM 694 N N . ASP A 1 94 ? 21.308 0.185 -17.594 1.00 97.44 94 ASP A N 1
ATOM 695 C CA . ASP A 1 94 ? 21.178 0.842 -16.287 1.00 97.44 94 ASP A CA 1
ATOM 696 C C . ASP A 1 94 ? 20.541 2.239 -16.376 1.00 97.44 94 ASP A C 1
ATOM 698 O O . ASP A 1 94 ? 19.605 2.541 -15.635 1.00 97.44 94 ASP A O 1
ATOM 702 N N . ASP A 1 95 ? 20.961 3.057 -17.343 1.00 97.94 95 ASP A N 1
ATOM 703 C CA . ASP A 1 95 ? 20.397 4.398 -17.537 1.00 97.94 95 ASP A CA 1
ATOM 704 C C . ASP A 1 95 ? 18.909 4.342 -17.905 1.00 97.94 95 ASP A C 1
ATOM 706 O O . ASP A 1 95 ? 18.101 5.095 -17.363 1.00 97.94 95 ASP A O 1
ATOM 710 N N . VAL A 1 96 ? 18.510 3.368 -18.731 1.00 97.62 96 VAL A N 1
ATOM 711 C CA . VAL A 1 96 ? 17.098 3.140 -19.073 1.00 97.62 96 VAL A CA 1
ATOM 712 C C . VAL A 1 96 ? 16.295 2.726 -17.838 1.00 97.62 96 VAL A C 1
ATOM 714 O O . VAL A 1 96 ? 15.176 3.203 -17.648 1.00 97.62 96 VAL A O 1
ATOM 717 N N . ARG A 1 97 ? 16.856 1.873 -16.967 1.00 98.06 97 ARG A N 1
ATOM 718 C CA . ARG A 1 97 ? 16.189 1.467 -15.718 1.00 98.06 97 ARG A CA 1
ATOM 719 C C . ARG A 1 97 ? 15.963 2.654 -14.790 1.00 98.06 97 ARG A C 1
ATOM 721 O O . ARG A 1 97 ? 14.875 2.761 -14.229 1.00 98.06 97 ARG A O 1
ATOM 728 N N . LYS A 1 98 ? 16.956 3.538 -14.647 1.00 97.94 98 LYS A N 1
ATOM 729 C CA . LYS A 1 98 ? 16.846 4.769 -13.848 1.00 97.94 98 LYS A CA 1
ATOM 730 C C . LYS A 1 98 ? 15.747 5.676 -14.391 1.00 97.94 98 LYS A C 1
ATOM 732 O O . LYS A 1 98 ? 14.845 6.033 -13.641 1.00 97.94 98 LYS A O 1
ATOM 737 N N . THR A 1 99 ? 15.776 5.984 -15.689 1.00 98.12 99 THR A N 1
ATOM 738 C CA . THR A 1 99 ? 14.766 6.838 -16.330 1.00 98.12 99 THR A CA 1
ATOM 739 C C . THR A 1 99 ? 13.358 6.265 -16.182 1.00 98.12 99 THR A C 1
ATOM 741 O O . THR A 1 99 ? 12.441 6.986 -15.797 1.00 98.12 99 THR A O 1
ATOM 744 N N . ASN A 1 100 ? 13.178 4.963 -16.417 1.00 97.44 100 ASN A N 1
ATOM 745 C CA . ASN A 1 100 ? 11.865 4.329 -16.301 1.00 97.44 100 ASN A CA 1
ATOM 746 C C . ASN A 1 100 ? 11.376 4.255 -14.851 1.00 97.44 100 ASN A C 1
ATOM 748 O O . ASN A 1 100 ? 10.185 4.428 -14.606 1.00 97.44 100 ASN A O 1
ATOM 752 N N . LEU A 1 101 ? 12.270 4.017 -13.887 1.00 96.62 101 LEU A N 1
ATOM 753 C CA . LEU A 1 101 ? 11.910 4.038 -12.471 1.00 96.62 101 LEU A CA 1
ATOM 754 C C . LEU A 1 101 ? 11.458 5.435 -12.040 1.00 96.62 101 LEU A C 1
ATOM 756 O O . LEU A 1 101 ? 10.414 5.547 -11.407 1.00 96.62 101 LEU A O 1
ATOM 760 N N . VAL A 1 102 ? 12.200 6.479 -12.419 1.00 96.88 102 VAL A N 1
ATOM 761 C CA . VAL A 1 102 ? 11.809 7.872 -12.156 1.00 96.88 102 VAL A CA 1
ATOM 762 C C . VAL A 1 102 ? 10.441 8.158 -12.772 1.00 96.88 102 VAL A C 1
ATOM 764 O O . VAL A 1 102 ? 9.547 8.570 -12.050 1.00 96.88 102 VAL A O 1
ATOM 767 N N . GLY A 1 103 ? 10.212 7.798 -14.040 1.00 96.56 103 GLY A N 1
ATOM 768 C CA . GLY A 1 103 ? 8.907 7.991 -14.682 1.00 96.56 103 GLY A CA 1
ATOM 769 C C . GLY A 1 103 ? 7.750 7.241 -14.002 1.00 96.56 103 GLY A C 1
ATOM 770 O O . GLY A 1 103 ? 6.634 7.756 -13.934 1.00 96.56 103 GLY A O 1
ATOM 771 N N . LEU A 1 104 ? 7.993 6.040 -13.460 1.00 95.12 104 LEU A N 1
ATOM 772 C CA . LEU A 1 104 ? 6.993 5.316 -12.664 1.00 95.12 104 LEU A CA 1
ATOM 773 C C . LEU A 1 104 ? 6.681 6.029 -11.344 1.00 95.12 104 LEU A C 1
ATOM 775 O O . LEU A 1 104 ? 5.517 6.067 -10.943 1.00 95.12 104 LEU A O 1
ATOM 779 N N . LEU A 1 105 ? 7.701 6.564 -10.668 1.00 94.81 105 LEU A N 1
ATOM 780 C CA . L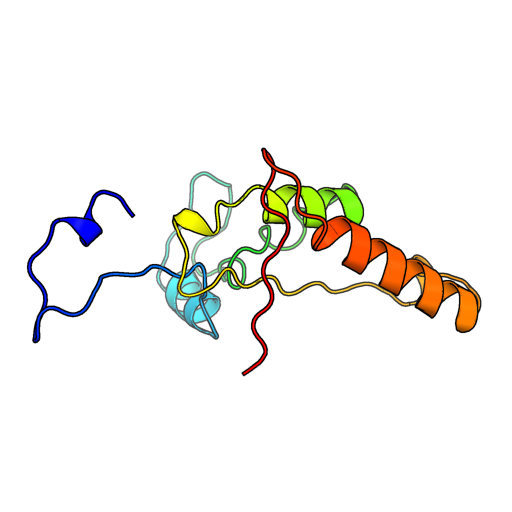EU A 1 105 ? 7.527 7.314 -9.425 1.00 94.81 105 LEU A CA 1
ATOM 781 C C . LEU A 1 105 ? 6.832 8.652 -9.686 1.00 94.81 105 LEU A C 1
ATOM 783 O O . LEU A 1 105 ? 5.871 8.955 -8.988 1.00 94.81 105 LEU A O 1
ATOM 787 N N . ASP A 1 106 ? 7.235 9.384 -10.723 1.00 94.62 106 ASP A N 1
ATOM 788 C CA . ASP A 1 106 ? 6.595 10.630 -11.147 1.00 94.62 106 ASP A CA 1
ATOM 789 C C . ASP A 1 106 ? 5.111 10.397 -11.436 1.00 94.62 106 ASP A C 1
ATOM 791 O O . ASP A 1 106 ? 4.257 11.103 -10.911 1.00 94.62 106 ASP A O 1
ATOM 795 N N . GLY A 1 107 ? 4.777 9.345 -12.192 1.00 93.06 107 GLY A N 1
ATOM 796 C CA . GLY A 1 107 ? 3.386 8.989 -12.468 1.00 93.06 107 GLY A CA 1
ATOM 797 C C . GLY A 1 107 ? 2.600 8.545 -11.229 1.00 93.06 107 GLY A C 1
ATOM 798 O O . GLY A 1 107 ? 1.402 8.800 -11.142 1.00 93.06 107 GLY A O 1
ATOM 799 N N . TYR A 1 108 ? 3.244 7.882 -10.264 1.00 93.75 108 TYR A N 1
ATOM 800 C CA . TYR A 1 108 ? 2.591 7.449 -9.025 1.00 93.75 108 TYR A CA 1
ATOM 801 C C . TYR A 1 108 ? 2.343 8.605 -8.053 1.00 93.75 108 TYR A C 1
ATOM 803 O O . TYR A 1 108 ? 1.288 8.652 -7.424 1.00 93.75 108 TYR A O 1
ATOM 811 N N . PHE A 1 109 ? 3.299 9.526 -7.931 1.00 92.81 109 PHE A N 1
ATOM 812 C CA . PHE A 1 109 ? 3.228 10.693 -7.054 1.00 92.81 109 PHE A CA 1
ATOM 813 C C . PHE A 1 109 ? 2.602 11.917 -7.727 1.00 92.81 109 PHE A C 1
ATOM 815 O O . PHE A 1 109 ? 2.519 12.966 -7.097 1.00 92.81 109 PHE A O 1
ATOM 822 N N . HIS A 1 110 ? 2.154 11.812 -8.978 1.00 89.94 110 HIS A N 1
ATOM 823 C CA . HIS A 1 110 ? 1.456 12.898 -9.658 1.00 89.94 110 HIS A CA 1
ATOM 824 C C . HIS A 1 110 ? 0.139 13.223 -8.945 1.00 89.94 110 HIS A C 1
ATOM 826 O O . HIS A 1 110 ? -0.710 12.350 -8.762 1.00 89.94 110 HIS A O 1
ATOM 832 N N . HIS A 1 111 ? -0.028 14.487 -8.553 1.00 76.62 111 HIS A N 1
ATOM 833 C CA . HIS A 1 111 ? -1.233 15.012 -7.909 1.00 76.62 111 HIS A CA 1
ATOM 834 C C . HIS A 1 111 ? -1.887 16.047 -8.827 1.00 76.62 111 HIS A C 1
ATOM 836 O O . HIS A 1 111 ? -1.228 16.976 -9.292 1.00 76.62 111 HIS A O 1
ATOM 842 N N . GLU A 1 112 ? -3.199 15.939 -9.031 1.00 75.62 112 GLU A N 1
ATOM 843 C CA . GLU A 1 112 ? -4.012 16.969 -9.689 1.00 75.62 112 GLU A CA 1
ATOM 844 C C . GLU A 1 112 ? -5.154 17.405 -8.771 1.00 75.62 112 GLU A C 1
ATOM 846 O O . GLU A 1 112 ? -5.498 16.719 -7.812 1.00 75.62 112 GLU A O 1
ATOM 851 N N . ALA A 1 113 ? -5.802 18.531 -9.083 1.00 65.19 113 ALA A N 1
ATOM 852 C CA . ALA A 1 113 ? -6.860 19.112 -8.249 1.00 65.19 113 ALA A CA 1
ATOM 853 C C . ALA A 1 113 ? -8.014 18.144 -7.899 1.00 65.19 113 ALA A C 1
ATOM 855 O O . ALA A 1 113 ? -8.738 18.384 -6.935 1.00 65.19 113 ALA A O 1
ATOM 856 N N . GLN A 1 114 ? -8.200 17.070 -8.674 1.00 60.19 114 GLN A N 1
ATOM 857 C CA . GLN A 1 114 ? -9.231 16.049 -8.455 1.00 60.19 114 GLN A CA 1
ATOM 858 C C . GLN A 1 114 ? -8.681 14.650 -8.130 1.00 60.19 114 GLN A C 1
ATOM 860 O O . GLN A 1 114 ? -9.471 13.749 -7.847 1.00 60.19 114 GLN A O 1
ATOM 865 N N . VAL A 1 115 ? -7.360 14.444 -8.179 1.00 63.31 115 VAL A N 1
ATOM 866 C CA . VAL A 1 115 ? -6.726 13.129 -8.009 1.00 63.31 115 VAL A CA 1
ATOM 867 C C . VAL A 1 115 ? -5.540 13.265 -7.063 1.00 63.31 115 VAL A C 1
ATOM 869 O O . VAL A 1 115 ? -4.523 13.858 -7.415 1.00 63.31 115 VAL A O 1
ATOM 872 N N . GLU A 1 116 ? -5.674 12.688 -5.869 1.00 69.69 116 GLU A N 1
ATOM 873 C CA . GLU A 1 116 ? -4.531 12.474 -4.985 1.00 69.69 116 GLU A CA 1
ATOM 874 C C . GLU A 1 116 ? -3.652 11.370 -5.599 1.00 69.69 116 GLU A C 1
ATOM 876 O O . GLU A 1 116 ? -4.124 10.268 -5.880 1.00 69.69 116 GLU A O 1
ATOM 881 N N . GLY A 1 117 ? -2.382 11.672 -5.845 1.00 73.00 117 GLY A N 1
ATOM 882 C CA . GLY A 1 117 ? -1.340 10.688 -6.098 1.00 73.00 117 GLY A CA 1
ATOM 883 C C . GLY A 1 117 ? -0.982 9.901 -4.837 1.00 73.00 117 GLY A C 1
ATOM 884 O O . GLY A 1 117 ? -1.460 10.167 -3.729 1.00 73.00 117 GLY A O 1
ATOM 885 N N . GLY A 1 118 ? -0.084 8.931 -4.994 1.00 72.94 118 GLY A N 1
ATOM 886 C CA . GLY A 1 118 ? 0.527 8.243 -3.866 1.00 72.94 118 GLY A CA 1
ATOM 887 C C . GLY A 1 118 ? 1.124 9.233 -2.861 1.00 72.94 118 GLY A C 1
ATOM 888 O O . GLY A 1 118 ? 1.568 10.324 -3.214 1.00 72.94 118 GLY A O 1
ATOM 889 N N . ALA A 1 119 ? 1.143 8.853 -1.588 1.00 61.84 119 ALA A N 1
ATOM 890 C CA . ALA A 1 119 ? 1.841 9.597 -0.548 1.00 61.84 119 ALA A CA 1
ATOM 891 C C . ALA A 1 119 ? 2.994 8.737 -0.029 1.00 61.84 119 ALA A C 1
ATOM 893 O O . ALA A 1 119 ? 2.787 7.588 0.362 1.00 61.84 119 ALA A O 1
ATOM 894 N N . ALA A 1 120 ? 4.203 9.290 -0.031 1.00 58.47 120 ALA A N 1
ATOM 895 C CA . ALA A 1 120 ? 5.350 8.715 0.656 1.00 58.47 120 ALA A CA 1
ATOM 896 C C . ALA A 1 120 ? 5.734 9.643 1.807 1.00 58.47 120 ALA A C 1
ATOM 898 O O . ALA A 1 120 ? 5.822 10.855 1.635 1.00 58.47 120 ALA A O 1
ATOM 899 N N . SER A 1 121 ? 5.939 9.063 2.985 1.00 43.56 121 SER A N 1
ATOM 900 C CA . SER A 1 121 ? 6.589 9.736 4.104 1.00 43.56 121 SER A CA 1
ATOM 901 C C . SER A 1 121 ? 7.968 9.112 4.248 1.00 43.56 121 SER A C 1
ATOM 903 O O . SER A 1 121 ? 8.090 7.892 4.371 1.00 43.56 121 SER A O 1
ATOM 905 N N . GLU A 1 122 ? 8.998 9.952 4.234 1.00 30.73 122 GLU A N 1
ATOM 906 C CA . GLU A 1 122 ? 10.270 9.605 4.858 1.00 30.73 122 GLU A CA 1
ATOM 907 C C . GLU A 1 122 ? 10.039 9.554 6.377 1.00 30.73 122 GLU A C 1
ATOM 909 O O . GLU A 1 122 ? 9.253 10.340 6.921 1.00 30.73 122 GLU A O 1
ATOM 914 N N . ARG A 1 123 ? 10.648 8.574 7.045 1.00 30.95 123 ARG A N 1
ATOM 915 C CA . ARG A 1 123 ? 10.841 8.586 8.498 1.00 30.95 123 ARG A CA 1
ATOM 916 C C . ARG A 1 123 ? 12.299 8.875 8.779 1.00 30.95 123 ARG A C 1
ATOM 918 O O . ARG A 1 123 ? 13.129 8.301 8.040 1.00 30.95 123 ARG A O 1
#

Sequence (123 aa):
MQKISVLPTYRHAVPTQSILTITSNVVYGQKTGNTPDGRRAGTPFAPGANPMHGRDRKGAVASLTSVAKLPFTYAKDGISYTFSIVPAALGKEDDVRKTNLVGLLDGYFHHEAQVEGGAASER

InterPro domains:
  IPR001150 Glycine radical domain [PF01228] (45-114)
  IPR001150 Glycine radical domain [PS51149] (47-123)
  IPR004184 Pyruvate formate lyase domain [PS51554] (1-40)
  IPR050244 Autonomous Glycyl Radical Cofactor [PTHR30191] (1-114)

Secondary structure (DSSP, 8-state):
-TTTTTS--GGGPPP--EE--TTHHHHHHHT----TTSPPTTPPPPSTTPPPTT---S-HHHHHHHHHTS-GGG-TTEE-------HHHH-SSHHHHHHHHHHHHHHHH--BTTB--------

Organism: NCBI:txid59203